Protein AF-A0A0B7BVN9-F1 (afdb_monomer)

Organism: NCBI:txid1028688

Solvent-accessible surface area (backbone atoms only — not comparable to full-atom values): 4804 Å² total; per-residue (Å²): 138,92,85,78,81,87,76,52,72,67,59,53,27,63,75,73,71,51,79,60,69,66,62,53,51,53,52,50,51,53,51,52,48,56,50,46,73,71,44,57,75,85,39,68,67,38,38,61,72,70,44,73,77,90,62,82,71,77,87,69,85,76,76,87,50,74,66,71,72,67,62,125

Structure (mmCIF, N/CA/C/O backbone):
data_AF-A0A0B7BVN9-F1
#
_entry.id   AF-A0A0B7BVN9-F1
#
loop_
_atom_site.group_PDB
_atom_site.id
_atom_site.type_symbol
_atom_site.label_atom_id
_atom_site.label_alt_id
_atom_site.label_comp_id
_atom_site.label_asym_id
_atom_site.label_entity_id
_atom_site.label_seq_id
_atom_site.pdbx_PDB_ins_code
_atom_site.Cartn_x
_atom_site.Cartn_y
_atom_site.Cartn_z
_atom_site.occupancy
_atom_site.B_iso_or_equiv
_atom_site.auth_seq_id
_atom_site.auth_comp_id
_atom_site.auth_asym_id
_atom_site.auth_atom_id
_atom_site.pdbx_PDB_model_num
ATOM 1 N N . MET A 1 1 ? -35.961 -6.898 29.879 1.00 43.16 1 MET A N 1
ATOM 2 C CA . MET A 1 1 ? -34.556 -6.478 29.665 1.00 43.16 1 MET A CA 1
ATOM 3 C C . MET A 1 1 ? -34.357 -6.125 28.199 1.00 43.16 1 MET A C 1
ATOM 5 O O . MET A 1 1 ? -34.538 -6.993 27.359 1.00 43.16 1 MET A O 1
ATOM 9 N N . ARG A 1 2 ? -34.049 -4.865 27.867 1.00 55.72 2 ARG A N 1
ATOM 10 C CA . ARG A 1 2 ? -33.622 -4.479 26.510 1.00 55.72 2 ARG A CA 1
ATOM 11 C C . ARG A 1 2 ? -32.121 -4.234 26.547 1.00 55.72 2 ARG A C 1
ATOM 13 O O . ARG A 1 2 ? -31.683 -3.221 27.075 1.00 55.72 2 ARG A O 1
ATOM 20 N N . CYS A 1 3 ? -31.345 -5.165 26.015 1.00 58.12 3 CYS A N 1
ATOM 21 C CA . CYS A 1 3 ? -29.882 -5.115 26.024 1.00 58.12 3 CYS A CA 1
ATOM 22 C C . CYS A 1 3 ? -29.312 -5.248 24.606 1.00 58.12 3 CYS A C 1
ATOM 24 O O . CYS A 1 3 ? -28.407 -6.029 24.347 1.00 58.12 3 CYS A O 1
ATOM 26 N N . LEU A 1 4 ? -29.830 -4.443 23.678 1.00 65.69 4 LEU A N 1
ATOM 27 C CA . LEU A 1 4 ? -29.206 -4.233 22.372 1.00 65.69 4 LEU A CA 1
ATOM 28 C C . LEU A 1 4 ? -28.824 -2.759 22.251 1.00 65.69 4 LEU A C 1
ATOM 30 O O . LEU A 1 4 ? -29.462 -1.986 21.540 1.00 65.69 4 LEU A O 1
ATOM 34 N N . GLN A 1 5 ? -27.784 -2.344 22.981 1.00 75.75 5 GLN A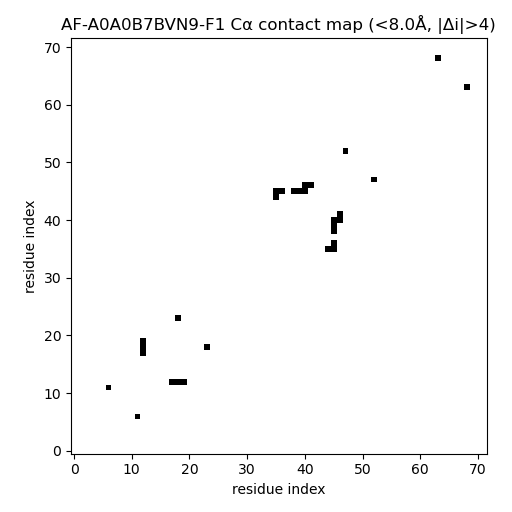 N 1
ATOM 35 C CA . 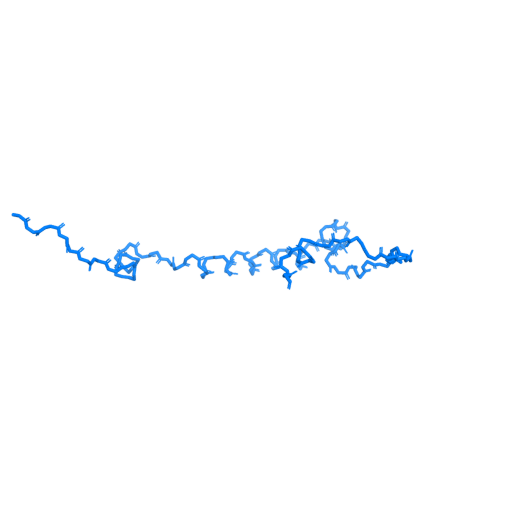GLN A 1 5 ? -27.117 -1.092 22.639 1.00 75.75 5 GLN A CA 1
ATOM 36 C C . GLN A 1 5 ? -26.421 -1.293 21.295 1.00 75.75 5 GLN A C 1
ATOM 38 O O . GLN A 1 5 ? -25.446 -2.034 21.180 1.00 75.75 5 GLN A O 1
ATOM 43 N N . ARG A 1 6 ? -26.936 -0.631 20.258 1.00 80.75 6 ARG A N 1
ATOM 44 C CA . ARG A 1 6 ? -26.303 -0.608 18.943 1.00 80.75 6 ARG A CA 1
ATOM 45 C C . ARG A 1 6 ? -25.071 0.291 19.009 1.00 80.75 6 ARG A C 1
ATOM 47 O O . ARG A 1 6 ? -25.158 1.501 18.824 1.00 80.75 6 ARG A O 1
ATOM 54 N N . VAL A 1 7 ? -23.922 -0.308 19.291 1.00 85.81 7 VAL A N 1
ATOM 55 C CA . VAL A 1 7 ? -22.630 0.380 19.299 1.00 85.81 7 VAL A CA 1
ATOM 56 C C . VAL A 1 7 ? -22.015 0.308 17.901 1.00 85.81 7 VAL A C 1
ATOM 58 O O . VAL A 1 7 ? -22.005 -0.745 17.267 1.00 85.81 7 VAL A O 1
ATOM 61 N N . THR A 1 8 ? -21.509 1.432 17.389 1.00 89.00 8 THR A N 1
ATOM 62 C CA . THR A 1 8 ? -20.866 1.472 16.068 1.00 89.00 8 THR A CA 1
ATOM 63 C C . THR A 1 8 ? -19.397 1.067 16.166 1.00 89.00 8 THR A C 1
ATOM 65 O O . THR A 1 8 ? -18.701 1.446 17.112 1.00 89.00 8 THR A O 1
ATOM 68 N N . ASN A 1 9 ? -18.879 0.378 15.146 1.00 87.25 9 ASN A N 1
ATOM 69 C CA . ASN A 1 9 ? -17.459 0.003 15.080 1.00 87.25 9 ASN A CA 1
ATOM 70 C C . ASN A 1 9 ? -16.516 1.211 15.190 1.00 87.25 9 ASN A C 1
ATOM 72 O O . ASN A 1 9 ? -15.420 1.091 15.730 1.00 87.25 9 ASN A O 1
ATOM 76 N N . ILE A 1 10 ? -16.950 2.385 14.722 1.00 89.00 10 ILE A N 1
ATOM 77 C CA . ILE A 1 10 ? -16.200 3.641 14.849 1.00 89.00 10 ILE A CA 1
ATOM 78 C C . ILE A 1 10 ? -16.010 4.001 16.329 1.00 89.00 10 ILE A C 1
ATOM 80 O O . ILE A 1 10 ? -14.895 4.292 16.757 1.00 89.00 10 ILE A O 1
ATOM 84 N N . SER A 1 11 ? -17.081 3.934 17.125 1.00 89.56 11 SER A N 1
ATOM 85 C CA . SER A 1 11 ? -17.027 4.265 18.553 1.0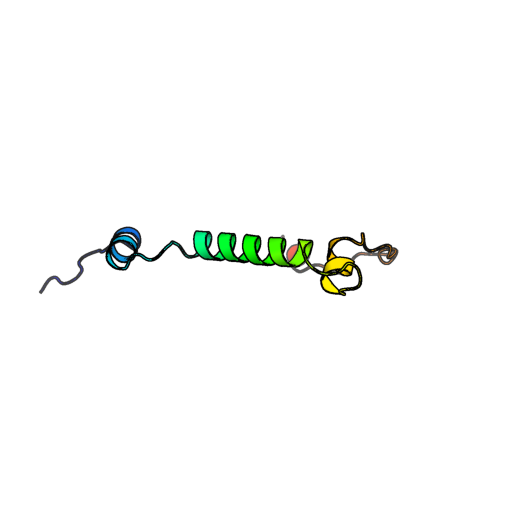0 89.56 11 SER A CA 1
ATOM 86 C C . SER A 1 11 ? -16.169 3.284 19.359 1.00 89.56 11 SER A C 1
ATOM 88 O O . SER A 1 11 ? -15.426 3.712 20.240 1.00 89.56 11 SER A O 1
ATOM 90 N N . ILE A 1 12 ? -16.201 1.991 19.016 1.00 89.56 12 ILE A N 1
ATOM 91 C CA . ILE A 1 12 ? -15.356 0.963 19.644 1.00 89.56 12 ILE A CA 1
ATOM 92 C C . ILE A 1 12 ? -13.885 1.247 19.342 1.00 89.56 12 ILE A C 1
ATOM 94 O O . ILE A 1 12 ? -13.072 1.341 20.256 1.00 89.56 12 ILE A O 1
ATOM 98 N N . ARG A 1 13 ? -13.547 1.467 18.068 1.00 92.19 13 ARG A N 1
ATOM 99 C CA . ARG A 1 13 ? -12.173 1.767 17.643 1.00 92.19 13 ARG A CA 1
ATOM 100 C C . ARG A 1 13 ? -11.626 3.035 18.292 1.00 92.19 13 ARG A C 1
ATOM 102 O O . ARG A 1 13 ? -10.480 3.030 18.724 1.00 92.19 13 ARG A O 1
ATOM 109 N N . LYS A 1 14 ? -12.449 4.082 18.440 1.00 89.94 14 LYS A N 1
ATOM 110 C CA . LYS A 1 14 ? -12.060 5.316 19.143 1.00 89.94 14 LYS A CA 1
ATOM 111 C C . LYS A 1 14 ? -11.747 5.070 20.623 1.00 89.94 14 LYS A C 1
ATOM 113 O O . LYS A 1 14 ? -10.794 5.646 21.127 1.00 89.94 14 LYS A O 1
ATOM 118 N N . LYS A 1 15 ? -12.517 4.213 21.304 1.00 92.12 15 LYS A N 1
ATOM 119 C CA . LYS A 1 15 ? -12.274 3.855 22.714 1.00 92.12 15 LYS A CA 1
ATOM 120 C C . LYS A 1 15 ? -11.005 3.024 22.902 1.00 92.12 15 LYS A C 1
ATOM 122 O O . LYS A 1 15 ? -10.269 3.261 23.847 1.00 92.12 15 LYS A O 1
ATOM 127 N N . VAL A 1 16 ? -10.762 2.062 22.012 1.00 91.69 16 VAL A N 1
ATOM 128 C CA . VAL A 1 16 ? -9.595 1.162 22.084 1.00 91.69 16 VAL A CA 1
ATOM 129 C C . VAL A 1 16 ? -8.334 1.814 21.490 1.00 91.69 16 VAL A C 1
ATOM 131 O O . VAL A 1 16 ? -7.227 1.332 21.695 1.00 91.69 16 VAL A O 1
ATOM 134 N N . GLY A 1 17 ? -8.475 2.924 20.756 1.00 90.44 17 GLY A N 1
ATOM 135 C CA . GLY A 1 17 ? -7.361 3.593 20.077 1.00 90.44 17 GLY A CA 1
ATOM 136 C C . GLY A 1 17 ? -6.856 2.830 18.848 1.00 90.44 17 GLY A C 1
ATOM 137 O O . GLY A 1 17 ? -5.704 2.980 18.450 1.00 90.44 17 GLY A O 1
ATOM 138 N N . THR A 1 18 ? -7.695 1.984 18.246 1.00 90.81 18 THR A N 1
ATOM 139 C CA . THR A 1 18 ? -7.314 1.134 17.108 1.00 90.81 18 THR A CA 1
ATOM 140 C C . THR A 1 18 ? -7.649 1.800 15.779 1.00 90.81 18 THR A C 1
ATOM 142 O O . THR A 1 18 ? -8.739 2.342 15.591 1.00 90.81 18 THR A O 1
ATOM 145 N N . GLU A 1 19 ? -6.738 1.709 14.812 1.00 91.12 19 GLU A N 1
ATOM 146 C CA . GLU A 1 19 ? -6.992 2.188 13.456 1.00 91.12 19 GLU A CA 1
ATOM 147 C C . GLU A 1 19 ? -7.902 1.241 12.645 1.00 91.12 19 GLU A C 1
ATOM 149 O O . GLU A 1 19 ? -7.976 0.040 12.920 1.00 91.12 19 GLU A O 1
ATOM 154 N N . PRO A 1 20 ? -8.612 1.743 11.619 1.00 91.69 20 PRO A N 1
ATOM 155 C CA . PRO A 1 20 ? -9.305 0.887 10.662 1.00 91.69 20 PRO A CA 1
ATOM 156 C C . PRO A 1 20 ? -8.346 -0.091 9.964 1.00 91.69 20 PRO A C 1
ATOM 158 O O . PRO A 1 20 ? -7.230 0.274 9.603 1.00 91.69 20 PRO A O 1
ATOM 161 N N . CYS A 1 21 ? -8.811 -1.314 9.690 1.00 90.12 21 CYS A N 1
ATOM 162 C CA . CYS A 1 21 ? -7.994 -2.352 9.048 1.00 90.12 21 CYS A CA 1
ATOM 163 C C . CYS A 1 21 ? -7.418 -1.922 7.692 1.00 90.12 21 CYS A C 1
ATOM 165 O O . CYS A 1 21 ? -6.290 -2.281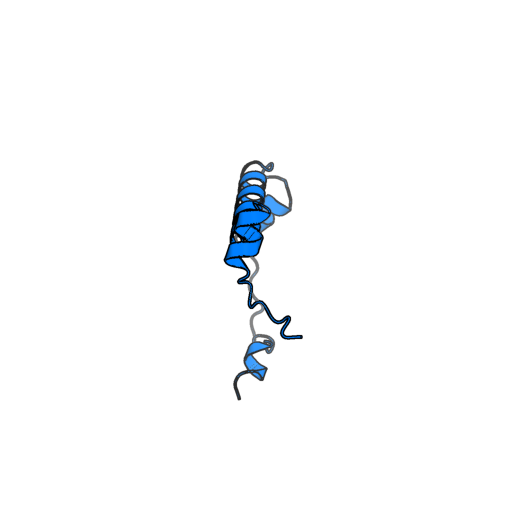 7.372 1.00 90.12 21 CYS A O 1
ATOM 167 N N . LEU A 1 22 ? -8.167 -1.138 6.910 1.00 93.25 22 LEU A N 1
ATOM 168 C CA . LEU A 1 22 ? -7.695 -0.620 5.623 1.00 93.25 22 LEU A CA 1
ATOM 169 C C . LEU A 1 22 ? -6.457 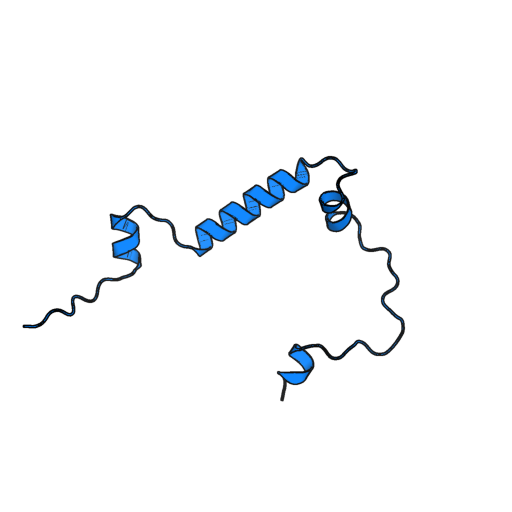0.268 5.799 1.00 93.25 22 LEU A C 1
ATOM 171 O O . LEU A 1 22 ? -5.449 0.031 5.140 1.00 93.25 22 LEU A O 1
ATOM 175 N N . ASN A 1 23 ? -6.489 1.190 6.764 1.00 95.06 23 ASN A N 1
ATOM 176 C CA . ASN A 1 23 ? -5.362 2.073 7.071 1.00 95.06 23 ASN A CA 1
ATOM 177 C C . ASN A 1 23 ? -4.128 1.267 7.499 1.00 95.06 23 ASN A C 1
ATOM 179 O O . ASN A 1 23 ? -3.011 1.556 7.070 1.00 95.06 23 ASN A O 1
ATOM 183 N N . TYR A 1 24 ? -4.326 0.216 8.300 1.00 94.12 24 TYR A N 1
ATOM 184 C CA . TYR A 1 24 ? -3.241 -0.685 8.681 1.00 94.12 24 TYR A CA 1
ATOM 185 C C . TYR A 1 24 ? -2.636 -1.390 7.458 1.00 94.12 24 TYR A C 1
ATOM 187 O O . TYR A 1 24 ? -1.417 -1.381 7.282 1.00 94.12 24 TYR A O 1
ATOM 195 N N . ILE A 1 25 ? -3.471 -1.962 6.584 1.00 96.25 25 ILE A N 1
ATOM 196 C CA . ILE A 1 25 ? -3.023 -2.651 5.364 1.00 96.25 25 ILE A CA 1
ATOM 197 C C . ILE A 1 25 ? -2.239 -1.693 4.462 1.00 96.25 25 ILE A C 1
ATOM 199 O O . ILE A 1 25 ? -1.162 -2.046 3.980 1.00 96.25 25 ILE A O 1
ATOM 203 N N . GLU A 1 26 ? -2.735 -0.475 4.258 1.00 96.81 26 GLU A N 1
ATOM 204 C CA . GLU A 1 26 ? -2.051 0.554 3.471 1.00 96.81 26 GLU A CA 1
ATOM 205 C C . GLU A 1 26 ? -0.679 0.899 4.059 1.00 96.81 26 GLU A C 1
ATOM 207 O O . GLU A 1 26 ? 0.322 0.883 3.338 1.00 96.81 26 GLU A O 1
ATOM 212 N N . LYS A 1 27 ? -0.589 1.103 5.379 1.00 96.75 27 LYS A N 1
ATOM 213 C CA . LYS A 1 27 ? 0.693 1.335 6.064 1.00 96.75 27 LYS A CA 1
ATOM 214 C C . LYS A 1 27 ? 1.670 0.179 5.868 1.00 96.75 27 LYS A C 1
ATOM 216 O O . LYS A 1 27 ? 2.849 0.422 5.615 1.00 96.75 27 LYS A O 1
ATOM 221 N N . GLN A 1 28 ? 1.211 -1.070 5.966 1.00 97.19 28 GLN A N 1
ATOM 222 C CA . GLN A 1 28 ? 2.081 -2.232 5.758 1.00 97.19 28 GLN A CA 1
ATOM 223 C C . GLN A 1 28 ? 2.557 -2.342 4.309 1.00 97.19 28 GLN A C 1
ATOM 225 O O . GLN A 1 28 ? 3.736 -2.608 4.077 1.00 97.19 28 GLN A O 1
ATOM 230 N N . ARG A 1 29 ? 1.689 -2.059 3.329 1.00 97.00 29 ARG A N 1
ATOM 231 C CA . ARG A 1 29 ? 2.078 -2.007 1.910 1.00 97.00 29 ARG A CA 1
ATOM 232 C C . ARG A 1 29 ? 3.167 -0.963 1.672 1.00 97.00 29 ARG A C 1
ATOM 234 O O . ARG A 1 29 ? 4.155 -1.269 1.011 1.00 97.00 29 ARG A O 1
ATOM 241 N N . MET A 1 30 ? 3.033 0.226 2.259 1.00 97.38 30 MET A N 1
ATOM 242 C CA . MET A 1 30 ? 4.042 1.285 2.144 1.00 97.38 30 MET A CA 1
ATOM 243 C C . MET A 1 30 ? 5.363 0.912 2.826 1.00 97.38 30 MET A C 1
ATOM 245 O O . MET A 1 30 ? 6.430 1.132 2.255 1.00 97.38 30 MET A O 1
ATOM 249 N N . LYS A 1 31 ? 5.315 0.292 4.012 1.00 97.38 31 LYS A N 1
ATOM 250 C CA . LYS A 1 31 ? 6.515 -0.227 4.692 1.00 97.38 31 LYS A CA 1
ATOM 251 C C . LYS A 1 31 ? 7.235 -1.272 3.844 1.00 97.38 31 LYS A C 1
ATOM 253 O O . LYS A 1 31 ? 8.449 -1.177 3.664 1.00 97.38 31 LYS A O 1
ATOM 258 N N . TRP A 1 32 ? 6.489 -2.232 3.298 1.00 96.12 32 TRP A N 1
ATOM 259 C CA . TRP A 1 32 ? 7.029 -3.274 2.431 1.00 96.12 32 TRP A CA 1
ATOM 260 C C . TRP A 1 32 ? 7.635 -2.689 1.152 1.00 96.12 32 TRP A C 1
ATOM 262 O O . TRP A 1 32 ? 8.745 -3.055 0.778 1.00 96.12 32 TRP A O 1
ATOM 272 N N . PHE A 1 33 ? 6.970 -1.714 0.530 1.00 95.62 33 PHE A N 1
ATOM 273 C CA . PHE A 1 33 ? 7.494 -1.022 -0.646 1.00 95.62 33 PHE A CA 1
ATOM 274 C C . PHE A 1 33 ? 8.780 -0.238 -0.345 1.00 95.62 33 PHE A C 1
ATOM 276 O O . PHE A 1 33 ? 9.755 -0.330 -1.084 1.00 95.62 33 PHE A O 1
ATOM 283 N N . GLY A 1 34 ? 8.834 0.480 0.779 1.00 96.00 34 GLY A N 1
ATOM 284 C CA . GLY A 1 34 ? 10.061 1.151 1.208 1.00 96.00 34 GLY A CA 1
ATOM 285 C C . GLY A 1 34 ? 11.203 0.164 1.469 1.00 96.00 34 GLY A C 1
ATOM 286 O O . GLY A 1 34 ? 12.351 0.443 1.130 1.00 96.00 34 GLY A O 1
ATOM 287 N N . HIS A 1 35 ? 10.897 -1.001 2.047 1.00 95.31 35 HIS A N 1
ATOM 288 C CA . HIS A 1 35 ? 11.873 -2.075 2.212 1.00 95.31 35 HIS A CA 1
ATOM 289 C C . HIS A 1 35 ? 12.365 -2.604 0.860 1.00 95.31 35 HIS A C 1
ATOM 291 O O . HIS A 1 35 ? 13.570 -2.733 0.677 1.00 95.31 35 HIS A O 1
ATOM 297 N N . LEU A 1 36 ? 11.458 -2.818 -0.096 1.00 94.75 36 LEU A N 1
ATOM 298 C CA . LEU A 1 36 ? 11.771 -3.252 -1.454 1.00 94.75 36 LEU A CA 1
ATOM 299 C C . LEU A 1 36 ? 12.729 -2.294 -2.173 1.00 94.75 36 LEU A C 1
ATOM 301 O O . LEU A 1 36 ? 13.717 -2.756 -2.731 1.00 94.75 36 LEU A O 1
ATOM 305 N N . ILE A 1 37 ? 12.481 -0.980 -2.131 1.00 93.94 37 ILE A N 1
ATOM 306 C CA . ILE A 1 37 ? 13.364 0.020 -2.764 1.00 93.94 37 ILE A CA 1
ATOM 307 C C . ILE A 1 37 ? 14.775 -0.021 -2.162 1.00 93.94 37 ILE A C 1
ATOM 309 O O . ILE A 1 37 ? 15.756 0.176 -2.872 1.00 93.94 37 ILE A O 1
ATOM 313 N N . ARG A 1 38 ? 14.883 -0.285 -0.855 1.00 94.38 38 ARG A N 1
ATOM 314 C CA . ARG A 1 38 ? 16.168 -0.398 -0.149 1.00 94.38 38 ARG A CA 1
ATOM 315 C C . ARG A 1 38 ? 16.842 -1.764 -0.309 1.00 94.38 38 ARG A C 1
ATOM 317 O O . ARG A 1 38 ? 17.973 -1.920 0.145 1.00 94.38 38 ARG A O 1
ATOM 324 N N . MET A 1 39 ? 16.179 -2.761 -0.901 1.00 94.88 39 MET A N 1
ATOM 325 C CA . MET A 1 39 ? 16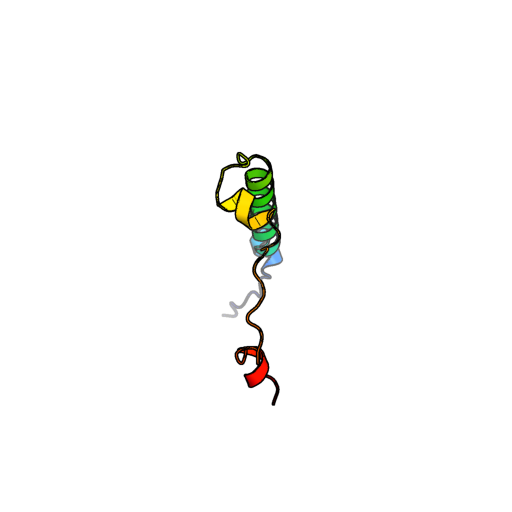.807 -4.056 -1.162 1.00 94.88 39 MET A CA 1
ATOM 326 C C . MET A 1 39 ? 17.908 -3.923 -2.214 1.00 94.88 39 MET A C 1
ATOM 328 O O . MET A 1 39 ? 17.797 -3.155 -3.166 1.00 94.88 39 MET A O 1
ATOM 332 N N . HIS A 1 40 ? 18.954 -4.736 -2.069 1.00 92.69 40 HIS A N 1
ATOM 333 C CA . HIS A 1 40 ? 20.037 -4.795 -3.043 1.00 92.69 40 HIS A CA 1
ATOM 334 C C . HIS A 1 40 ? 19.516 -5.225 -4.432 1.00 92.69 40 HIS A C 1
ATOM 336 O O . HIS A 1 40 ? 18.702 -6.155 -4.496 1.00 92.69 40 HIS A O 1
ATOM 342 N N . PRO A 1 41 ? 20.022 -4.659 -5.546 1.00 86.81 41 PRO A N 1
ATOM 343 C CA . PRO A 1 41 ? 19.560 -4.986 -6.897 1.00 86.81 41 PRO A CA 1
ATOM 344 C C . PRO A 1 41 ? 19.657 -6.465 -7.288 1.00 86.81 41 PRO A C 1
ATOM 346 O O . PRO A 1 41 ? 18.906 -6.928 -8.141 1.00 86.81 41 PRO A O 1
ATOM 349 N N . ASN A 1 42 ? 20.542 -7.232 -6.644 1.00 88.38 42 ASN A N 1
ATOM 350 C CA . ASN A 1 42 ? 20.659 -8.679 -6.872 1.00 88.38 42 ASN A CA 1
ATOM 351 C C . ASN A 1 42 ? 19.574 -9.507 -6.157 1.00 88.38 42 ASN A C 1
ATOM 353 O O . ASN A 1 42 ? 19.433 -10.694 -6.452 1.00 88.38 42 ASN A O 1
ATOM 357 N N . SER A 1 43 ? 18.797 -8.911 -5.245 1.00 89.50 43 SER A N 1
ATOM 358 C CA . SER A 1 43 ? 17.676 -9.584 -4.581 1.00 89.50 43 SER A CA 1
ATOM 359 C C . SER A 1 43 ? 16.635 -10.019 -5.608 1.00 89.50 43 SER A C 1
ATOM 361 O O . SER A 1 43 ? 16.208 -9.232 -6.455 1.00 89.50 43 SER A O 1
ATOM 363 N N . THR A 1 44 ? 16.179 -11.269 -5.514 1.00 87.94 44 THR A N 1
ATOM 364 C CA . THR A 1 44 ? 15.146 -11.818 -6.403 1.00 87.94 44 THR A CA 1
ATOM 365 C C . THR A 1 44 ? 13.888 -10.955 -6.409 1.00 87.94 44 THR A C 1
ATOM 367 O O . THR A 1 44 ? 13.321 -10.720 -7.471 1.00 87.94 44 THR A O 1
ATOM 370 N N . VAL A 1 45 ? 13.469 -10.436 -5.252 1.00 88.94 45 VAL A N 1
ATOM 371 C CA . VAL A 1 45 ? 12.237 -9.639 -5.137 1.00 88.94 45 VAL A CA 1
ATOM 372 C C . VAL A 1 45 ? 12.389 -8.292 -5.843 1.00 88.94 45 VAL A C 1
ATOM 374 O O . VAL A 1 45 ? 11.523 -7.919 -6.633 1.00 88.94 45 VAL A O 1
ATOM 377 N N . TYR A 1 46 ? 13.514 -7.602 -5.627 1.00 91.25 46 TYR A N 1
ATOM 378 C CA . TYR A 1 46 ? 13.845 -6.364 -6.338 1.00 91.25 46 TYR A CA 1
ATOM 379 C C . TYR A 1 46 ? 13.851 -6.608 -7.851 1.00 91.25 46 TYR A C 1
ATOM 381 O O . TYR A 1 46 ? 13.167 -5.922 -8.607 1.00 91.25 46 TYR A O 1
ATOM 389 N N . ARG A 1 47 ? 14.551 -7.658 -8.291 1.00 88.12 47 ARG A N 1
ATOM 390 C C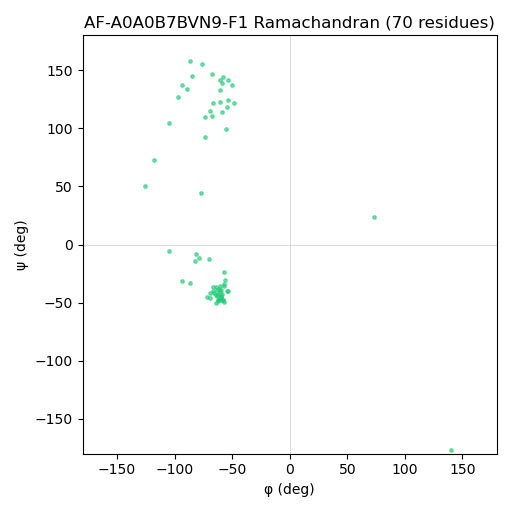A . ARG A 1 47 ? 14.628 -8.046 -9.702 1.00 88.12 47 ARG A CA 1
ATOM 391 C C . ARG A 1 47 ? 13.258 -8.327 -10.291 1.00 88.12 47 ARG A C 1
ATOM 393 O O . ARG A 1 47 ? 12.975 -7.834 -11.366 1.00 88.12 47 ARG A O 1
ATOM 400 N N . VAL A 1 48 ? 12.407 -9.106 -9.635 1.00 87.00 48 VAL A N 1
ATOM 401 C CA . VAL A 1 48 ? 11.065 -9.418 -10.155 1.00 87.00 48 VAL A CA 1
ATOM 402 C C . VAL A 1 48 ? 10.196 -8.165 -10.247 1.00 87.00 48 VAL A C 1
ATOM 404 O O . VAL A 1 48 ? 9.420 -8.038 -11.189 1.00 87.00 48 VAL A O 1
ATOM 407 N N . PHE A 1 49 ? 10.328 -7.240 -9.297 1.00 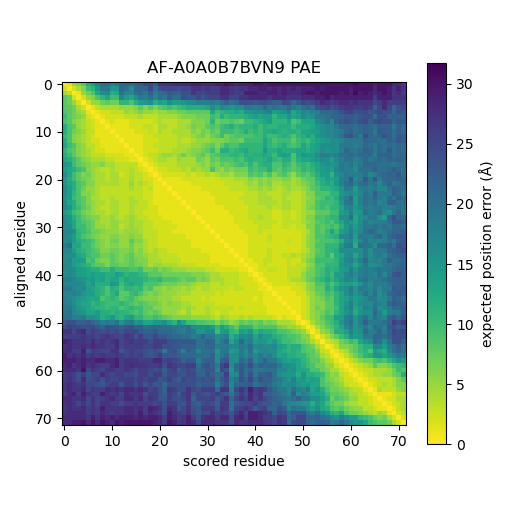87.06 49 PHE A N 1
ATOM 408 C CA . PHE A 1 49 ? 9.545 -6.010 -9.286 1.00 87.06 49 PHE A CA 1
ATOM 409 C C . PHE A 1 49 ? 9.978 -5.015 -10.373 1.00 87.06 49 PHE A C 1
ATOM 411 O O . PHE A 1 49 ? 9.129 -4.456 -11.064 1.00 87.06 49 PHE A O 1
ATOM 418 N N . TYR A 1 50 ? 11.287 -4.799 -10.533 1.00 85.44 50 TYR A N 1
ATOM 419 C CA . TYR A 1 50 ? 11.832 -3.829 -11.489 1.00 85.44 50 TYR A CA 1
ATOM 420 C C . TYR A 1 50 ? 12.030 -4.395 -12.892 1.00 85.44 50 TYR A C 1
ATOM 422 O O . TYR A 1 50 ? 11.876 -3.666 -13.876 1.00 85.44 50 TYR A O 1
ATOM 430 N N . ASN A 1 51 ? 12.358 -5.682 -13.022 1.00 79.25 51 ASN A N 1
ATOM 431 C CA . ASN A 1 51 ? 12.460 -6.289 -14.338 1.00 79.25 51 ASN A CA 1
ATOM 432 C C . ASN A 1 51 ? 11.057 -6.381 -14.920 1.00 79.25 51 ASN A C 1
ATOM 434 O O . ASN A 1 51 ? 10.218 -7.166 -14.477 1.00 79.25 51 ASN A O 1
ATOM 438 N N . ARG A 1 52 ? 10.830 -5.636 -16.003 1.00 64.19 52 ARG A N 1
ATOM 439 C CA . ARG A 1 52 ? 9.797 -6.024 -16.958 1.00 64.19 52 ARG A CA 1
ATOM 440 C C . ARG A 1 52 ? 10.136 -7.450 -17.357 1.00 64.19 52 ARG A C 1
ATOM 442 O O . ARG A 1 52 ? 11.226 -7.689 -17.867 1.00 64.19 52 ARG A O 1
ATOM 449 N N . THR A 1 53 ? 9.245 -8.394 -17.074 1.00 60.31 53 THR A N 1
ATOM 450 C CA . THR A 1 53 ? 9.401 -9.777 -17.515 1.00 60.31 53 THR A CA 1
ATOM 451 C C . THR A 1 53 ? 9.571 -9.755 -19.030 1.00 60.31 53 THR A C 1
ATOM 453 O O . THR A 1 53 ? 8.604 -9.642 -19.779 1.00 60.31 53 THR A O 1
ATOM 456 N N . SER A 1 54 ? 10.815 -9.844 -19.499 1.00 53.81 54 SER A N 1
ATOM 457 C CA . SER A 1 54 ? 11.178 -9.973 -20.909 1.00 53.81 54 SER A CA 1
ATOM 458 C C . SER A 1 54 ? 10.926 -11.410 -21.372 1.00 53.81 54 SER A C 1
ATOM 460 O O . SER A 1 54 ? 11.734 -12.039 -22.042 1.00 53.81 54 SER A O 1
ATOM 462 N N . GLY A 1 55 ? 9.779 -11.964 -20.982 1.00 64.00 55 GLY A N 1
ATOM 463 C CA . GLY A 1 55 ? 9.274 -13.226 -21.482 1.00 64.00 55 GLY A CA 1
ATOM 464 C C . GLY A 1 55 ? 8.282 -12.936 -22.594 1.00 64.00 55 GLY A C 1
ATOM 465 O O . GLY A 1 55 ? 7.321 -12.188 -22.398 1.00 64.00 55 GLY A O 1
ATOM 466 N N . LYS A 1 56 ? 8.473 -13.550 -23.766 1.00 65.81 56 LYS A N 1
ATOM 467 C CA . LYS A 1 56 ? 7.394 -13.629 -24.754 1.00 65.81 56 LYS A CA 1
ATOM 468 C C . LYS A 1 56 ? 6.232 -14.354 -24.072 1.00 65.81 56 LYS A C 1
ATOM 470 O O . LYS A 1 56 ? 6.356 -15.528 -23.730 1.00 65.81 56 LYS A O 1
ATOM 475 N N . LYS A 1 57 ? 5.110 -13.658 -23.847 1.00 69.00 57 LYS A N 1
ATOM 476 C CA . LYS A 1 57 ? 3.844 -14.325 -23.506 1.00 69.00 57 LYS A CA 1
ATOM 477 C C . LYS A 1 57 ? 3.623 -15.423 -24.544 1.00 69.00 57 LYS A C 1
ATOM 479 O O . LYS A 1 57 ? 3.893 -15.191 -25.724 1.00 69.00 57 LYS A O 1
ATOM 484 N N . ALA A 1 58 ? 3.187 -16.602 -24.101 1.00 70.69 58 ALA A N 1
ATOM 485 C CA . ALA A 1 58 ? 2.946 -17.722 -25.000 1.00 70.69 58 ALA A CA 1
ATOM 486 C C . ALA A 1 58 ? 2.112 -17.241 -26.197 1.00 70.69 58 ALA A C 1
ATOM 488 O O . ALA A 1 58 ? 1.034 -16.671 -26.019 1.00 70.69 58 ALA A O 1
ATOM 489 N N . ARG A 1 59 ? 2.648 -17.407 -27.410 1.00 72.94 59 ARG A N 1
ATOM 490 C CA . ARG A 1 59 ? 1.891 -17.161 -28.637 1.00 72.94 59 ARG A CA 1
ATOM 491 C C . ARG A 1 59 ? 0.795 -18.217 -28.705 1.00 72.94 59 ARG A C 1
ATOM 493 O O . ARG A 1 59 ? 1.095 -19.405 -28.679 1.00 72.94 59 ARG A O 1
ATOM 500 N N . GLY A 1 60 ? -0.455 -17.779 -28.765 1.00 78.12 60 GLY A N 1
ATOM 501 C CA . GLY A 1 60 ? -1.607 -18.671 -28.824 1.00 78.12 60 GLY A CA 1
ATOM 502 C C . GLY A 1 60 ? -2.767 -18.176 -27.973 1.00 78.12 60 GLY A C 1
ATOM 503 O O . GLY A 1 60 ? -2.715 -17.096 -27.381 1.00 78.12 60 GLY A O 1
ATOM 504 N N . ARG A 1 61 ? -3.834 -18.977 -27.932 1.00 81.38 61 ARG A N 1
ATOM 505 C CA . ARG A 1 61 ? -5.042 -18.656 -27.175 1.00 81.38 61 ARG A CA 1
ATOM 506 C C . ARG A 1 61 ? -4.696 -18.525 -25.684 1.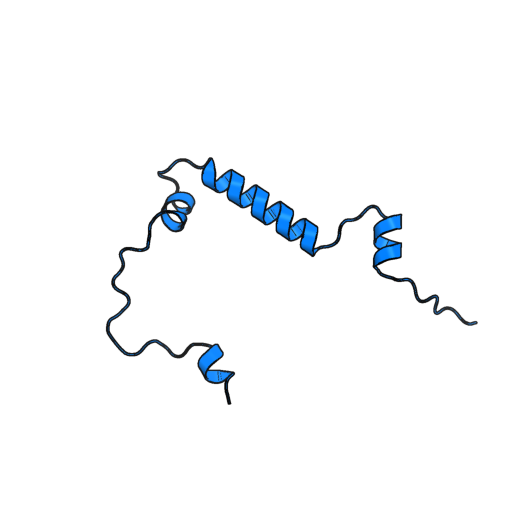00 81.38 61 ARG A C 1
ATOM 508 O O . ARG A 1 61 ? -4.182 -19.484 -25.102 1.00 81.38 61 ARG A O 1
ATOM 515 N N . PRO A 1 62 ? -4.980 -17.376 -25.047 1.00 77.00 62 PRO A N 1
ATOM 516 C CA . PRO A 1 62 ? -4.844 -17.236 -23.605 1.00 77.00 62 PRO A CA 1
ATOM 517 C C . PRO A 1 62 ? -5.627 -18.337 -22.879 1.00 77.00 62 PRO A C 1
ATOM 519 O O . PRO A 1 62 ? -6.723 -18.709 -23.302 1.00 77.00 62 PRO A O 1
ATOM 522 N N . ARG A 1 63 ? -5.076 -18.862 -21.778 1.00 77.19 63 ARG A N 1
ATOM 523 C CA . ARG A 1 63 ? -5.825 -19.773 -20.900 1.00 77.19 63 ARG A CA 1
ATOM 524 C C . ARG A 1 63 ? -7.076 -19.056 -20.391 1.00 77.19 63 ARG A C 1
ATOM 526 O O . ARG A 1 63 ? -6.974 -17.885 -20.021 1.00 77.19 63 ARG A O 1
ATOM 533 N N . LYS A 1 64 ? -8.209 -19.769 -20.337 1.00 80.31 64 LYS A N 1
ATOM 534 C CA . LYS A 1 64 ? -9.435 -19.264 -19.706 1.00 80.31 64 LYS A CA 1
ATOM 535 C C . LYS A 1 64 ? -9.107 -18.811 -18.285 1.00 80.31 64 LYS A C 1
ATOM 537 O O . LYS A 1 64 ? -8.534 -19.569 -17.500 1.00 80.31 64 LYS A O 1
ATOM 542 N N . ARG A 1 65 ? -9.418 -17.559 -17.987 1.00 79.25 65 ARG A N 1
ATOM 543 C CA . ARG A 1 65 ? -9.282 -16.951 -16.666 1.00 79.25 65 ARG A CA 1
ATOM 544 C C . ARG A 1 65 ? -10.549 -17.225 -15.869 1.00 79.25 65 ARG A C 1
ATOM 546 O O . ARG A 1 65 ? -11.607 -17.440 -16.443 1.00 79.25 65 ARG A O 1
ATOM 553 N N . TRP A 1 66 ? -10.454 -17.155 -14.543 1.00 73.38 66 TRP A N 1
ATOM 554 C CA . TRP A 1 66 ? -11.623 -17.256 -13.661 1.00 73.38 66 TRP A CA 1
ATOM 555 C C . TRP A 1 66 ? -12.726 -16.251 -14.047 1.00 73.38 66 TRP A C 1
ATOM 557 O O . TRP A 1 66 ? -13.890 -16.619 -14.128 1.00 73.38 66 TRP A O 1
ATOM 567 N N . LEU A 1 67 ? -12.339 -15.023 -14.414 1.00 71.19 67 LEU A N 1
ATOM 568 C CA . LEU A 1 67 ? -13.241 -13.981 -14.927 1.00 71.19 67 LEU A CA 1
ATOM 569 C C . LEU A 1 67 ? -14.034 -14.404 -16.177 1.00 71.19 67 LEU A C 1
ATOM 571 O O . LEU A 1 67 ? -15.198 -14.033 -16.295 1.00 71.19 67 LEU A O 1
ATOM 575 N N . ASP A 1 68 ? -13.451 -15.222 -17.060 1.00 79.56 68 ASP A N 1
ATOM 576 C CA . ASP A 1 68 ? -14.111 -15.698 -18.286 1.00 79.56 68 ASP A CA 1
ATOM 577 C C . ASP A 1 68 ? -15.242 -16.704 -17.990 1.00 79.56 68 ASP A C 1
ATOM 579 O O . ASP A 1 68 ? -15.999 -17.053 -18.890 1.00 79.56 68 ASP A O 1
ATOM 583 N N . GLY A 1 69 ? -15.334 -17.211 -16.753 1.00 74.75 69 GLY A N 1
ATOM 584 C CA . GLY A 1 69 ? -16.443 -18.044 -16.272 1.00 74.75 69 GLY A CA 1
ATOM 585 C C . GLY A 1 69 ? -17.414 -17.316 -15.335 1.00 74.75 69 GLY A C 1
ATOM 586 O O . GLY A 1 69 ? -18.416 -17.901 -14.939 1.00 74.75 69 GLY A O 1
ATOM 587 N N . VAL A 1 70 ? -17.113 -16.070 -14.956 1.00 73.56 70 VAL A N 1
ATOM 588 C CA . VAL A 1 70 ? -17.969 -15.237 -14.091 1.00 73.56 70 VAL A CA 1
ATOM 589 C C . VAL A 1 70 ? -18.891 -14.348 -14.920 1.00 73.56 70 VAL A C 1
ATOM 591 O O . VAL A 1 70 ? -20.011 -14.064 -14.499 1.00 73.56 70 VAL A O 1
ATOM 594 N N . ALA A 1 71 ? -18.447 -13.930 -16.106 1.00 60.62 71 ALA A N 1
ATOM 595 C CA . ALA A 1 71 ? -19.327 -13.316 -17.085 1.00 60.62 71 ALA A CA 1
ATOM 596 C C . ALA A 1 71 ? -20.212 -14.407 -17.705 1.00 60.62 71 ALA A C 1
ATOM 598 O O . ALA A 1 71 ? -19.721 -15.296 -18.401 1.00 60.62 71 ALA A O 1
ATOM 599 N N . LYS A 1 72 ? -21.499 -14.356 -17.369 1.00 55.12 72 LYS A N 1
ATOM 600 C CA . LYS A 1 72 ? -22.560 -15.145 -17.992 1.00 55.12 72 LYS A CA 1
ATOM 601 C C . LYS A 1 72 ? -22.853 -14.613 -19.390 1.00 55.12 72 LYS A C 1
ATOM 603 O O . LYS A 1 72 ? -22.848 -13.369 -19.531 1.00 55.12 72 LYS A O 1
#

Mean predicted aligned error: 12.74 Å

Foldseek 3Di:
DDPDPPDDPVNVCVVVVHDDPVVVVVVVVVVVVVVLVVDDCPDPSVCVVPDPPPDDDDPDDDDDDPVNVVPD

pLDDT: mean 83.14, std 12.92, range [43.16, 97.38]

Sequence (72 aa):
MRCLQRVTNISIRKKVGTEPCLNYIEKQRMKWFGHLIRMHPNSTVYRVFYNRTSGKKARGRPRKRWLDGVAK

Radius of gyration: 22.64 Å; Cα contacts (8 Å, |Δi|>4): 15; chains: 1; bounding box: 55×25×58 Å

Secondary structure (DSSP, 8-state):
--------HHHHHHHHTPPPHHHHHHHHHHHHHHHHHHS-TTSHHHHHHHS-----PPSSPPPPPGGGGT--